Protein AF-A0A3S3R326-F1 (afdb_monomer_lite)

InterPro domains:
  IPR007446 Type IV pilus inner membrane component PilP [PF04351] (41-145)

Secondary structure (DSSP, 8-state):
-HHHHHHHHHHHHHHHHHTSS--------------------------------TTPPPTTS-SS-TTSS--TT--S----TTSPPP-GGGGS-GGG-EEEEEEEETTEEEEEEE-TTS-EEEE-TT-EETTTEE--EE-SS-EE-

Foldseek 3Di:
DVVVVVVVVVVVVVVVVVPPPDDDDDPPPPPPPPDDPPDPDPPPVPPPDDDDPPPDDDPPPDPDDPPPDDDPPPPDQPCDPPRDHQDDQQCAAPVQKAWDAWDDDPPAIKTWIAGPVRDIDIDGAQDDHHNDDGFPDGDRPDTDD

pLDDT: mean 75.82, std 19.53, range [39.62, 98.06]

Radius of gyration: 33.08 Å; chains: 1; bounding box: 53×72×77 Å

Sequence (145 aa):
MKLIVKKHLAALLMLLVAAGLQNGVICAAEGDIVSEDAQAGEVREVDKFQYKIEGRSDPFLPFLSKDSGRDETDDTPIEEETGVPLTGMQLFEPGQLRLVALLKIGNRNVAMVEDVTGKGYRLDENMLIGRHGIINRITGEQVEV

Structure (mmCIF, N/CA/C/O backbone):
data_AF-A0A3S3R326-F1
#
_entry.id   AF-A0A3S3R326-F1
#
loop_
_atom_site.group_PDB
_atom_site.id
_atom_site.type_symbol
_atom_site.label_atom_id
_atom_site.label_alt_id
_atom_site.label_comp_id
_atom_site.label_asym_id
_atom_site.label_entity_id
_atom_site.label_seq_id
_atom_site.pdbx_PDB_ins_code
_atom_site.Cartn_x
_atom_s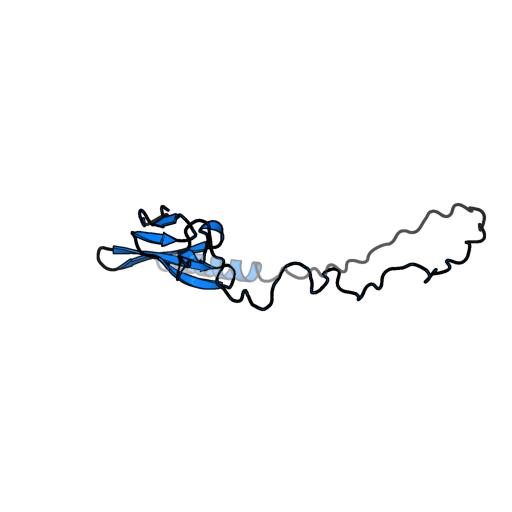ite.Cartn_y
_atom_site.Cartn_z
_atom_site.occupancy
_atom_site.B_iso_or_equiv
_atom_site.auth_seq_id
_atom_site.auth_comp_id
_atom_site.auth_asym_id
_atom_site.auth_atom_id
_atom_site.pdbx_PDB_model_num
ATOM 1 N N . MET A 1 1 ? -15.718 -22.964 49.744 1.00 56.66 1 MET A N 1
ATOM 2 C CA . MET A 1 1 ? -14.991 -22.729 48.468 1.00 56.66 1 MET A CA 1
ATOM 3 C C . MET A 1 1 ? -13.478 -22.981 48.516 1.00 56.66 1 MET A C 1
ATOM 5 O O . MET A 1 1 ? -12.944 -23.421 47.510 1.00 56.66 1 MET A O 1
ATOM 9 N N . LYS A 1 2 ? -12.763 -22.782 49.639 1.00 55.59 2 LYS A N 1
ATOM 10 C CA . LYS A 1 2 ? -11.284 -22.909 49.687 1.00 55.59 2 LYS A CA 1
ATOM 11 C C . LYS A 1 2 ? -10.715 -24.331 49.481 1.00 55.59 2 LYS A C 1
ATOM 13 O O . LYS A 1 2 ? -9.565 -24.453 49.077 1.00 55.59 2 LYS A O 1
ATOM 18 N N . LEU A 1 3 ? -11.484 -25.398 49.736 1.00 58.47 3 LEU A N 1
ATOM 19 C CA . LEU A 1 3 ? -11.009 -26.783 49.550 1.00 58.47 3 LEU A CA 1
ATOM 20 C C . LEU A 1 3 ? -11.031 -27.254 48.087 1.00 58.47 3 LEU A C 1
ATOM 22 O O . LEU A 1 3 ? -10.177 -28.039 47.692 1.00 58.47 3 LEU A O 1
ATOM 26 N N . ILE A 1 4 ? -11.985 -26.775 47.289 1.00 61.97 4 ILE A N 1
ATOM 27 C CA . ILE A 1 4 ? -12.157 -27.186 45.886 1.00 61.97 4 ILE A CA 1
ATOM 28 C C . ILE A 1 4 ? -11.011 -26.623 45.037 1.00 61.97 4 ILE A C 1
ATOM 30 O O . ILE A 1 4 ? -10.362 -27.358 44.302 1.00 61.97 4 ILE A O 1
ATOM 34 N N . VAL A 1 5 ? -10.660 -25.351 45.255 1.00 65.88 5 VAL A N 1
ATOM 35 C CA . VAL A 1 5 ? -9.544 -24.686 44.561 1.00 65.88 5 VAL A CA 1
ATOM 36 C C . VAL A 1 5 ? -8.204 -25.369 44.855 1.00 65.88 5 VAL A C 1
ATOM 38 O O . VAL A 1 5 ? -7.403 -25.552 43.949 1.00 65.88 5 VAL A O 1
ATOM 41 N N . LYS A 1 6 ? -7.971 -25.825 46.095 1.00 64.44 6 LYS A N 1
ATOM 42 C CA . LYS A 1 6 ? -6.731 -26.531 46.467 1.00 64.44 6 LYS A CA 1
ATOM 43 C C . LYS A 1 6 ? -6.616 -27.917 45.828 1.00 64.44 6 LYS A C 1
ATOM 45 O O . LYS A 1 6 ? -5.519 -28.305 45.444 1.00 64.44 6 LYS A O 1
ATOM 50 N N . LYS A 1 7 ? -7.733 -28.641 45.682 1.00 66.12 7 LYS A N 1
ATOM 51 C CA . LYS A 1 7 ? -7.760 -29.946 45.000 1.00 66.12 7 LYS A CA 1
ATOM 52 C C . LYS A 1 7 ? -7.482 -29.804 43.503 1.00 66.12 7 LYS A C 1
ATOM 54 O O . LYS A 1 7 ? -6.692 -30.572 42.967 1.00 66.12 7 LYS A O 1
ATOM 59 N N . HIS A 1 8 ? -8.058 -28.792 42.855 1.00 69.50 8 HIS A N 1
ATOM 60 C CA . HIS A 1 8 ? -7.787 -28.523 41.440 1.00 69.50 8 HIS A CA 1
ATOM 61 C C . HIS A 1 8 ? -6.375 -27.970 41.204 1.00 69.50 8 HIS A C 1
ATOM 63 O O . HIS A 1 8 ? -5.739 -28.355 40.230 1.00 69.50 8 HIS A O 1
ATOM 69 N N . LEU A 1 9 ? -5.843 -27.153 42.120 1.00 71.81 9 LEU A N 1
ATOM 70 C CA . LEU A 1 9 ? -4.466 -26.655 42.046 1.00 71.81 9 LEU A CA 1
ATOM 71 C C . LEU A 1 9 ? -3.434 -27.781 42.221 1.00 71.81 9 LEU A C 1
ATOM 73 O O . LEU A 1 9 ? -2.454 -27.831 41.485 1.00 71.81 9 LEU A O 1
ATOM 77 N N . ALA A 1 10 ? -3.672 -28.713 43.151 1.00 71.31 10 ALA A N 1
ATOM 78 C CA . ALA A 1 10 ? -2.815 -29.884 43.329 1.00 71.31 10 ALA A CA 1
ATOM 79 C C . ALA A 1 10 ? -2.877 -30.833 42.118 1.00 71.31 10 ALA A C 1
ATOM 81 O O . ALA A 1 10 ? -1.843 -31.337 41.689 1.00 71.31 10 ALA A O 1
ATOM 82 N N . ALA A 1 11 ? -4.061 -31.028 41.525 1.00 70.44 11 ALA A N 1
ATOM 83 C CA . ALA A 1 11 ? -4.221 -31.832 40.313 1.00 70.44 11 ALA A CA 1
ATOM 84 C C . ALA A 1 11 ? -3.525 -31.200 39.091 1.00 70.44 11 ALA A C 1
ATOM 86 O O . ALA A 1 11 ? -2.895 -31.910 38.311 1.00 70.44 11 ALA A O 1
ATOM 87 N N . LEU A 1 12 ? -3.573 -29.869 38.955 1.00 67.06 12 LEU A N 1
ATOM 88 C CA . LEU A 1 12 ? -2.893 -29.138 37.881 1.00 67.06 12 LEU A CA 1
ATOM 89 C C . LEU A 1 12 ? -1.362 -29.210 38.017 1.00 67.06 12 LEU A C 1
ATOM 91 O O . LEU A 1 12 ? -0.664 -29.391 37.022 1.00 67.06 12 LEU A O 1
ATOM 95 N N . LEU A 1 13 ? -0.840 -29.129 39.247 1.00 65.56 13 LEU A N 1
ATOM 96 C CA . LEU A 1 13 ? 0.595 -29.262 39.517 1.00 65.56 13 LEU A CA 1
ATOM 97 C C . LEU A 1 13 ? 1.105 -30.686 39.222 1.00 65.56 13 LEU A C 1
ATOM 99 O O . LEU A 1 13 ? 2.212 -30.852 38.718 1.00 65.56 13 LEU A O 1
ATOM 103 N N . MET A 1 14 ? 0.288 -31.712 39.483 1.00 58.75 14 MET A N 1
ATOM 104 C CA . MET A 1 14 ? 0.629 -33.111 39.196 1.00 58.75 14 MET A CA 1
ATOM 105 C C . MET A 1 14 ? 0.624 -33.418 37.687 1.00 58.75 14 MET A C 1
ATOM 107 O O . MET A 1 14 ? 1.456 -34.189 37.214 1.00 58.75 14 MET A O 1
ATOM 111 N N . LEU A 1 15 ? -0.261 -32.769 36.920 1.00 53.44 15 LEU A N 1
ATOM 112 C CA . LEU A 1 15 ? -0.336 -32.904 35.460 1.00 53.44 15 LEU A CA 1
ATOM 113 C C . LEU A 1 15 ? 0.883 -32.282 34.750 1.00 53.44 15 LEU A C 1
ATOM 115 O O . LEU A 1 15 ? 1.350 -32.807 33.743 1.00 53.44 15 LEU A O 1
ATOM 119 N N . LEU A 1 16 ? 1.436 -31.199 35.303 1.00 54.88 16 LEU A N 1
ATOM 120 C CA . LEU A 1 16 ? 2.597 -30.498 34.741 1.00 54.88 16 LEU A CA 1
ATOM 121 C C . LEU A 1 16 ? 3.918 -31.262 34.949 1.00 54.88 16 LEU A C 1
ATOM 123 O O . LEU A 1 16 ? 4.796 -31.206 34.094 1.00 54.88 16 LEU A O 1
ATOM 127 N N . VAL A 1 17 ? 4.038 -32.038 36.033 1.00 57.88 17 VAL A N 1
ATOM 128 C CA . VAL A 1 17 ? 5.197 -32.922 36.271 1.00 57.88 17 VAL A CA 1
ATOM 129 C C . VAL A 1 17 ? 5.163 -34.158 35.360 1.00 57.88 17 VAL A C 1
ATOM 131 O O . VAL A 1 17 ? 6.214 -34.630 34.935 1.00 57.88 17 VAL A O 1
ATOM 134 N N . ALA A 1 18 ? 3.975 -34.646 34.987 1.00 55.06 18 ALA A N 1
ATOM 135 C CA . ALA A 1 18 ? 3.834 -35.775 34.063 1.00 55.06 18 ALA A CA 1
ATOM 136 C C . ALA A 1 18 ? 4.137 -35.407 32.594 1.00 55.06 18 ALA A C 1
ATOM 138 O O . ALA A 1 18 ? 4.539 -36.270 31.818 1.00 55.06 18 ALA A O 1
ATOM 139 N N . ALA A 1 19 ? 3.990 -34.133 32.214 1.00 52.97 19 ALA A N 1
ATOM 140 C CA . ALA A 1 19 ? 4.248 -33.656 30.851 1.00 52.97 19 ALA A CA 1
ATOM 141 C C . ALA A 1 19 ? 5.725 -33.288 30.580 1.00 52.97 19 ALA A C 1
ATOM 143 O O . ALA A 1 19 ? 6.091 -33.023 29.438 1.00 52.97 19 ALA A O 1
ATOM 144 N N . GLY A 1 20 ? 6.582 -33.265 31.607 1.00 50.00 20 GLY A N 1
ATOM 145 C CA . GLY A 1 20 ? 7.971 -32.794 31.509 1.00 50.00 20 GLY A CA 1
ATOM 146 C C . GLY A 1 20 ? 9.018 -33.832 31.088 1.00 50.00 20 GLY A C 1
ATOM 147 O O . GLY A 1 20 ? 10.207 -33.544 31.184 1.00 50.00 20 GLY A O 1
ATOM 148 N N . LEU A 1 21 ? 8.625 -35.039 30.668 1.00 56.19 21 LEU A N 1
ATOM 149 C CA . LEU A 1 21 ? 9.560 -36.160 30.487 1.00 56.19 21 LEU A CA 1
ATOM 150 C C . LEU A 1 21 ? 9.325 -36.981 29.216 1.00 56.19 21 LEU A C 1
ATOM 152 O O . LEU A 1 21 ? 9.438 -38.198 29.247 1.00 56.19 21 LEU A O 1
ATOM 156 N N . GLN A 1 22 ? 9.044 -36.343 28.081 1.00 57.34 22 GLN A N 1
ATOM 157 C CA . GLN A 1 22 ? 9.155 -37.005 26.776 1.00 57.34 22 GLN A CA 1
ATOM 158 C C . GLN A 1 22 ? 9.602 -36.003 25.716 1.00 57.34 22 GLN A C 1
ATOM 160 O O . GLN A 1 22 ? 8.774 -35.350 25.103 1.00 57.34 22 GLN A O 1
ATOM 165 N N . ASN A 1 23 ? 10.916 -35.867 25.533 1.00 55.91 23 ASN A N 1
ATOM 166 C CA . ASN A 1 23 ? 11.536 -35.485 24.261 1.00 55.91 23 ASN A CA 1
ATOM 167 C C . ASN A 1 23 ? 13.004 -35.912 24.300 1.00 55.91 23 ASN A C 1
ATOM 169 O O . ASN A 1 23 ? 13.921 -35.127 24.518 1.00 55.91 23 ASN A O 1
ATOM 173 N N . GLY A 1 24 ? 13.187 -37.216 24.138 1.00 53.72 24 GLY A N 1
ATOM 174 C CA . GLY A 1 24 ? 14.473 -37.856 23.940 1.00 53.72 24 GLY A CA 1
ATOM 175 C C . GLY A 1 24 ? 14.284 -39.006 22.968 1.00 53.72 24 GLY A C 1
ATOM 176 O O . GLY A 1 24 ? 14.227 -40.155 23.386 1.00 53.72 24 GLY A O 1
ATOM 177 N N . VAL A 1 25 ? 14.149 -38.686 21.681 1.00 45.59 25 VAL A N 1
ATOM 178 C CA . VAL A 1 25 ? 14.428 -39.634 20.600 1.00 45.59 25 VAL A CA 1
ATOM 179 C C . VAL A 1 25 ? 15.364 -38.932 19.632 1.00 45.59 25 VAL A C 1
ATOM 181 O O . VAL A 1 25 ? 14.987 -38.049 18.866 1.00 45.59 25 VAL A O 1
ATOM 184 N N . ILE A 1 26 ? 16.625 -39.321 19.757 1.00 49.72 26 ILE A N 1
ATOM 185 C CA . ILE A 1 26 ? 17.682 -39.125 18.781 1.00 49.72 26 ILE A CA 1
ATOM 186 C C . ILE A 1 26 ? 17.330 -40.048 17.609 1.00 49.72 26 ILE A C 1
ATOM 188 O O . ILE A 1 26 ? 17.455 -41.262 17.732 1.00 49.72 26 ILE A O 1
ATOM 192 N N . CYS A 1 27 ? 16.857 -39.496 16.493 1.00 49.78 27 CYS A N 1
ATOM 193 C CA . CYS A 1 27 ? 16.826 -40.228 15.230 1.00 49.78 27 CYS A CA 1
ATOM 194 C C . CYS A 1 27 ? 18.162 -39.997 14.526 1.00 49.78 27 CYS A C 1
ATOM 196 O O . CYS A 1 27 ? 18.332 -39.032 13.782 1.00 49.78 27 CYS A O 1
ATOM 198 N N . ALA A 1 28 ? 19.122 -40.878 14.803 1.00 43.53 28 ALA A N 1
ATOM 199 C CA . ALA A 1 28 ? 20.231 -41.112 13.897 1.00 43.53 28 ALA A CA 1
ATOM 200 C C . ALA A 1 28 ? 19.643 -41.756 12.634 1.00 43.53 28 ALA A C 1
ATOM 202 O O . ALA A 1 28 ? 19.162 -42.885 12.667 1.00 43.53 28 ALA A O 1
ATOM 203 N N . ALA A 1 29 ? 19.599 -41.000 11.540 1.00 43.50 29 ALA A N 1
ATOM 204 C CA . ALA A 1 29 ? 19.311 -41.545 10.225 1.00 43.50 29 ALA A CA 1
ATOM 205 C C . ALA A 1 29 ? 20.589 -42.226 9.715 1.00 43.50 29 ALA A C 1
ATOM 207 O O . ALA A 1 29 ? 21.393 -41.612 9.016 1.00 43.50 29 ALA A O 1
ATOM 208 N N . GLU A 1 30 ? 20.808 -43.477 10.119 1.00 43.19 30 GLU A N 1
ATOM 209 C CA . GLU A 1 30 ? 21.703 -44.379 9.397 1.00 43.19 30 GLU A CA 1
ATOM 210 C C . GLU A 1 30 ? 21.027 -44.708 8.064 1.00 43.19 30 GLU A C 1
ATOM 212 O O . GLU A 1 30 ? 20.026 -45.418 7.992 1.00 43.19 30 GLU A O 1
ATOM 217 N N . GLY A 1 31 ? 21.523 -44.077 7.001 1.00 40.75 31 GLY A N 1
ATOM 218 C CA . GLY A 1 31 ? 21.164 -44.429 5.639 1.00 40.75 31 GLY A CA 1
ATOM 219 C C . GLY A 1 31 ? 21.794 -45.770 5.296 1.00 40.75 31 GLY A C 1
ATOM 220 O O . GLY A 1 31 ? 22.947 -45.812 4.872 1.00 40.75 31 GLY A O 1
ATOM 221 N N . ASP A 1 32 ? 21.029 -46.845 5.466 1.00 39.62 32 ASP A N 1
ATOM 222 C CA . ASP A 1 32 ? 21.314 -48.147 4.872 1.00 39.62 32 ASP A CA 1
ATOM 223 C C . ASP A 1 32 ? 21.220 -48.023 3.345 1.00 39.62 32 ASP A C 1
ATOM 225 O O . ASP A 1 32 ? 20.159 -48.142 2.730 1.00 39.62 32 ASP A O 1
ATOM 229 N N . ILE A 1 33 ? 22.361 -47.754 2.715 1.00 40.50 33 ILE A N 1
ATOM 230 C CA . ILE A 1 33 ? 22.553 -47.956 1.280 1.00 40.50 33 ILE A CA 1
ATOM 231 C C . ILE A 1 33 ? 22.731 -49.459 1.063 1.00 40.50 33 ILE A C 1
ATOM 233 O O . ILE A 1 33 ? 23.844 -49.985 1.070 1.00 40.50 33 ILE A O 1
ATOM 237 N N . VAL A 1 34 ? 21.612 -50.160 0.884 1.00 40.75 34 VAL A N 1
ATOM 238 C CA . VAL A 1 34 ? 21.608 -51.536 0.382 1.00 40.75 34 VAL A CA 1
ATOM 239 C C . VAL A 1 34 ? 22.122 -51.499 -1.055 1.00 40.75 34 VAL A C 1
ATOM 241 O O . VAL A 1 34 ? 21.426 -51.088 -1.981 1.00 40.75 34 VAL A O 1
ATOM 244 N N . SER A 1 35 ? 23.384 -51.887 -1.213 1.00 49.06 35 SER A N 1
ATOM 245 C CA . SER A 1 35 ? 24.011 -52.181 -2.496 1.00 49.06 35 SER A CA 1
ATOM 246 C C . SER A 1 35 ? 24.002 -53.693 -2.665 1.00 49.06 35 SER A C 1
ATOM 248 O O . SER A 1 35 ? 24.849 -54.370 -2.092 1.00 49.06 35 SER A O 1
ATOM 250 N N . GLU A 1 36 ? 23.053 -54.229 -3.427 1.00 50.81 36 GLU A N 1
ATOM 251 C CA . GLU A 1 36 ? 23.082 -55.640 -3.818 1.00 50.81 36 GLU A CA 1
ATOM 252 C C . GLU A 1 36 ? 22.385 -55.843 -5.167 1.00 50.81 36 GLU A C 1
ATOM 254 O O . GLU A 1 36 ? 21.261 -56.314 -5.259 1.00 50.81 36 GLU A O 1
ATOM 259 N N . ASP A 1 37 ? 23.102 -55.484 -6.232 1.00 40.81 37 ASP A N 1
ATOM 260 C CA . ASP A 1 37 ? 22.957 -56.114 -7.544 1.00 40.81 37 ASP A CA 1
ATOM 261 C C . ASP A 1 37 ? 24.343 -56.615 -7.965 1.00 40.81 37 ASP A C 1
ATOM 263 O O . ASP A 1 37 ? 25.050 -56.035 -8.788 1.00 40.81 37 ASP A O 1
ATOM 267 N N . ALA A 1 38 ? 24.763 -57.715 -7.340 1.00 52.03 38 ALA A N 1
ATOM 268 C CA . ALA A 1 38 ? 25.889 -58.518 -7.792 1.00 52.03 38 ALA A CA 1
ATOM 269 C C . ALA A 1 38 ? 25.425 -59.436 -8.935 1.00 52.03 38 ALA A C 1
ATOM 271 O O . ALA A 1 38 ? 25.307 -60.651 -8.781 1.00 52.03 38 ALA A O 1
ATOM 272 N N . GLN A 1 39 ? 25.164 -58.848 -10.104 1.00 47.84 39 GLN A N 1
ATOM 273 C CA . GLN A 1 39 ? 25.248 -59.583 -11.361 1.00 47.84 39 GLN A CA 1
ATOM 274 C C . GLN A 1 39 ? 26.618 -59.317 -11.970 1.00 47.84 39 GLN A C 1
ATOM 276 O O . GLN A 1 39 ? 27.000 -58.174 -12.217 1.00 47.84 39 GLN A O 1
ATOM 281 N N . ALA A 1 40 ? 27.356 -60.403 -12.193 1.00 53.53 40 ALA A N 1
ATOM 282 C CA . ALA A 1 40 ? 28.588 -60.435 -12.960 1.00 53.53 40 ALA A CA 1
ATOM 283 C C . ALA A 1 40 ? 28.305 -60.005 -14.410 1.00 53.53 40 ALA A C 1
ATOM 285 O O . ALA A 1 40 ? 28.120 -60.830 -15.302 1.00 53.53 40 ALA A O 1
ATOM 286 N N . GLY A 1 41 ? 28.226 -58.696 -14.629 1.00 49.69 41 GLY A N 1
ATOM 287 C CA . GLY A 1 41 ? 28.370 -58.087 -15.938 1.00 49.69 41 GLY A CA 1
ATOM 288 C C . GLY A 1 41 ? 29.850 -58.048 -16.283 1.00 49.69 41 GLY A C 1
ATOM 289 O O . GLY A 1 41 ? 30.675 -57.731 -15.426 1.00 49.69 41 GLY A O 1
ATOM 290 N N . GLU A 1 42 ? 30.188 -58.396 -17.524 1.00 57.19 42 GLU A N 1
ATOM 291 C CA . GLU A 1 42 ? 31.509 -58.144 -18.099 1.00 57.19 42 GLU A CA 1
ATOM 292 C C . GLU A 1 42 ? 32.043 -56.793 -17.618 1.00 57.19 42 GLU A C 1
ATOM 294 O O . GLU A 1 42 ? 31.345 -55.777 -17.716 1.00 57.19 42 GLU A O 1
ATOM 299 N N . VAL A 1 43 ? 33.288 -56.774 -17.131 1.00 53.53 43 VAL A N 1
ATOM 300 C CA . VAL A 1 43 ? 34.051 -55.534 -16.994 1.00 53.53 43 VAL A CA 1
ATOM 301 C C . VAL A 1 43 ? 34.247 -55.014 -18.412 1.00 53.53 43 VAL A C 1
ATOM 303 O O . VAL A 1 43 ? 35.250 -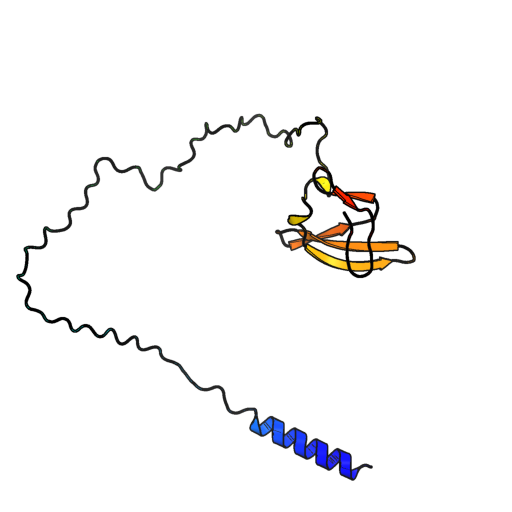55.289 -19.065 1.00 53.53 43 VAL A O 1
ATOM 306 N N . ARG A 1 44 ? 33.239 -54.306 -18.927 1.00 64.56 44 ARG A N 1
ATOM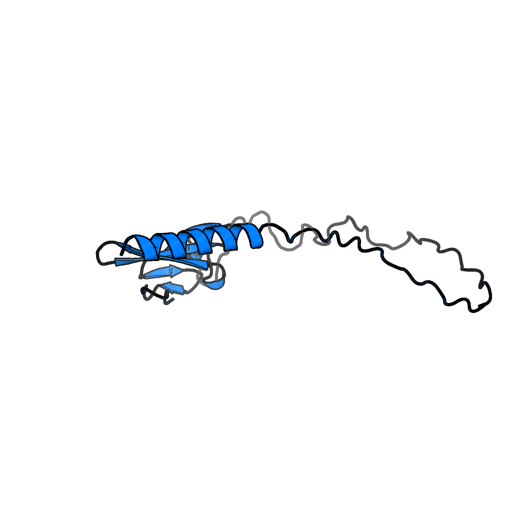 307 C CA . ARG A 1 44 ? 33.413 -53.424 -20.067 1.00 64.56 44 ARG A CA 1
ATOM 308 C C . ARG A 1 44 ? 34.509 -52.480 -19.630 1.00 64.56 44 ARG A C 1
ATOM 310 O O . ARG A 1 44 ? 34.393 -51.871 -18.566 1.00 64.56 44 ARG A O 1
ATOM 317 N N . GLU A 1 45 ? 35.588 -52.441 -20.398 1.00 64.56 45 GLU A N 1
ATOM 318 C CA . GLU A 1 45 ? 36.616 -51.428 -20.246 1.00 64.56 45 GLU A CA 1
ATOM 319 C C . GLU A 1 45 ? 35.877 -50.090 -20.242 1.00 64.56 45 GLU A C 1
ATOM 321 O O . GLU A 1 45 ? 35.311 -49.672 -21.251 1.00 64.56 45 GLU A O 1
ATOM 326 N N . VAL A 1 46 ? 35.711 -49.510 -19.050 1.00 65.75 46 VAL A N 1
ATOM 327 C CA . VAL A 1 46 ? 35.024 -48.235 -18.909 1.00 65.75 46 VAL A CA 1
ATOM 328 C C . VAL A 1 46 ? 35.980 -47.266 -19.561 1.00 65.75 46 VAL A C 1
ATOM 330 O O . VAL A 1 46 ? 37.018 -46.956 -18.968 1.00 65.75 46 VAL A O 1
ATOM 333 N N . ASP A 1 47 ? 35.669 -46.872 -20.798 1.00 75.31 47 ASP A N 1
ATOM 334 C CA . ASP A 1 47 ? 36.378 -45.813 -21.498 1.00 75.31 47 ASP A CA 1
ATOM 335 C C . ASP A 1 47 ? 36.597 -44.703 -20.482 1.00 75.31 47 ASP A C 1
ATOM 337 O O . ASP A 1 47 ? 35.643 -44.132 -19.938 1.00 75.31 47 ASP A O 1
ATOM 341 N N . LYS A 1 48 ? 37.868 -44.494 -20.121 1.00 79.81 48 LYS A N 1
ATOM 342 C CA . LYS A 1 48 ? 38.226 -43.562 -19.058 1.00 79.81 48 LYS A CA 1
ATOM 343 C C . LYS A 1 48 ? 37.607 -42.232 -19.435 1.00 79.81 48 LYS A C 1
ATOM 345 O O . LYS A 1 48 ? 37.945 -41.681 -20.482 1.00 79.81 48 LYS A O 1
ATOM 350 N N . PHE A 1 49 ? 36.693 -41.741 -18.601 1.00 82.62 49 PHE A N 1
ATOM 351 C CA . PHE A 1 49 ? 36.028 -40.473 -18.846 1.00 82.62 49 PHE A CA 1
ATOM 352 C C . PHE A 1 49 ? 37.090 -39.395 -19.091 1.00 82.62 49 PHE A C 1
ATOM 354 O O . PHE A 1 49 ? 37.858 -39.044 -18.194 1.00 82.62 49 PHE A O 1
ATOM 361 N N . GLN A 1 50 ? 37.159 -38.904 -20.328 1.00 86.12 50 GLN A N 1
ATOM 362 C CA . GLN A 1 50 ? 38.044 -37.813 -20.709 1.00 86.12 50 GLN A CA 1
ATOM 363 C C . GLN A 1 50 ? 37.240 -36.526 -20.791 1.00 86.12 50 GLN A C 1
ATOM 365 O O . GLN A 1 50 ? 36.333 -36.367 -21.611 1.00 86.12 50 GLN A O 1
ATOM 370 N N . TYR A 1 51 ? 37.606 -35.577 -19.938 1.00 84.75 51 TYR A N 1
ATOM 371 C CA . TYR A 1 51 ? 37.030 -34.245 -19.953 1.00 84.75 51 TYR A CA 1
ATOM 372 C C . TYR A 1 51 ? 37.548 -33.457 -21.170 1.00 84.75 51 TYR A C 1
ATOM 374 O O . TYR A 1 51 ? 38.711 -33.065 -21.211 1.00 84.75 51 TYR A O 1
ATOM 382 N N . LYS A 1 52 ? 36.686 -33.200 -22.165 1.00 87.69 52 LYS A N 1
ATOM 383 C CA . LYS A 1 52 ? 37.026 -32.397 -23.359 1.00 87.69 52 LYS A CA 1
ATOM 384 C C . LYS A 1 52 ? 36.853 -30.904 -23.087 1.00 87.69 52 LYS A C 1
ATOM 386 O O . LYS A 1 52 ? 35.730 -30.467 -22.867 1.00 87.69 52 LYS A O 1
ATOM 391 N N . ILE A 1 53 ? 37.925 -30.121 -23.064 1.00 85.06 53 ILE A N 1
ATOM 392 C CA . ILE A 1 53 ? 37.854 -28.676 -22.754 1.00 85.06 53 ILE A CA 1
ATOM 393 C C . ILE A 1 53 ? 37.409 -27.855 -23.978 1.00 85.06 53 ILE A C 1
ATOM 395 O O . ILE A 1 53 ? 36.783 -26.808 -23.836 1.00 85.06 53 ILE A O 1
ATOM 399 N N . GLU A 1 54 ? 37.700 -28.347 -25.178 1.00 89.44 54 GLU A N 1
ATOM 400 C CA . GLU A 1 54 ? 37.516 -27.623 -26.436 1.00 89.44 54 GLU A CA 1
ATOM 401 C C . GLU A 1 54 ? 36.044 -27.276 -26.714 1.00 89.44 54 GLU A C 1
ATOM 403 O O . GLU A 1 54 ? 35.157 -28.122 -26.600 1.00 89.44 54 GLU A O 1
ATOM 408 N N . GLY A 1 55 ? 35.789 -26.018 -27.090 1.00 84.31 55 GLY A N 1
ATOM 409 C CA . GLY A 1 55 ? 34.472 -25.538 -27.525 1.00 84.31 55 GLY A CA 1
ATOM 410 C C . GLY A 1 55 ? 33.447 -25.278 -26.416 1.00 84.31 55 GLY A C 1
ATOM 411 O O . GLY A 1 55 ? 32.295 -24.986 -26.733 1.00 84.31 55 GLY A O 1
ATOM 412 N N . ARG A 1 56 ? 33.819 -25.363 -25.130 1.00 85.31 56 ARG A N 1
ATOM 413 C CA . ARG A 1 56 ? 32.913 -24.981 -24.035 1.00 85.31 56 ARG A CA 1
ATOM 414 C C . ARG A 1 56 ? 32.936 -23.478 -23.796 1.00 85.31 56 ARG A C 1
ATOM 4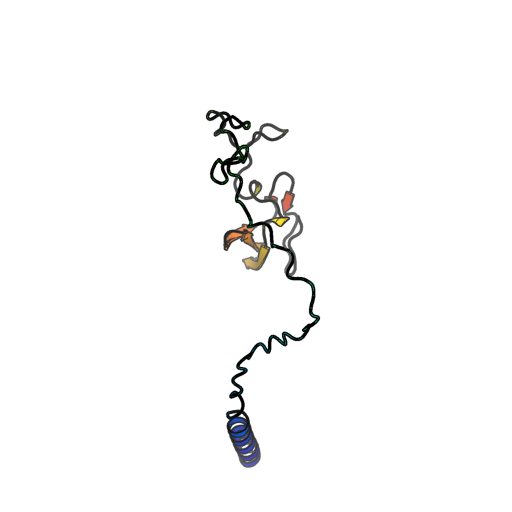16 O O . ARG A 1 56 ? 34.004 -22.883 -23.677 1.00 85.31 56 ARG A O 1
ATOM 423 N N . SER A 1 57 ? 31.752 -22.888 -23.672 1.00 82.88 57 SER A N 1
ATOM 424 C CA . SER A 1 57 ? 31.590 -21.523 -23.178 1.00 82.88 57 SER A CA 1
ATOM 425 C C . SER A 1 57 ? 32.130 -21.413 -21.753 1.00 82.88 57 SER A C 1
ATOM 427 O O . SER A 1 57 ? 31.939 -22.322 -20.942 1.00 82.88 57 SER A O 1
ATOM 429 N N . ASP A 1 58 ? 32.812 -20.310 -21.460 1.00 86.75 58 ASP A N 1
ATOM 430 C CA . ASP A 1 58 ? 33.346 -20.033 -20.129 1.00 86.75 58 ASP A CA 1
ATOM 431 C C . ASP A 1 58 ? 32.186 -19.939 -19.119 1.00 86.75 58 ASP A C 1
ATOM 433 O O . ASP A 1 58 ? 31.295 -19.103 -19.295 1.00 86.75 58 ASP A O 1
ATOM 437 N N . PRO A 1 59 ? 32.164 -20.784 -18.071 1.00 86.88 59 PRO A N 1
ATOM 438 C CA . PRO A 1 59 ? 31.088 -20.785 -17.083 1.00 86.88 59 PRO A CA 1
ATOM 439 C C . PRO A 1 59 ? 31.083 -19.532 -16.196 1.00 86.88 59 PRO A C 1
ATOM 441 O O . PRO A 1 59 ? 30.144 -19.338 -15.426 1.00 86.88 59 PRO A O 1
ATOM 444 N N . PHE A 1 60 ? 32.119 -18.699 -16.284 1.00 87.75 60 PHE A N 1
ATOM 445 C CA . PHE A 1 60 ? 32.248 -17.442 -15.557 1.00 87.75 60 PHE A CA 1
ATOM 446 C C . PHE A 1 60 ? 32.064 -16.216 -16.450 1.00 87.75 60 PHE A C 1
ATOM 448 O O . PHE A 1 60 ? 32.033 -15.097 -15.934 1.00 87.75 60 PHE A O 1
ATOM 455 N N . LEU A 1 61 ? 31.902 -16.398 -17.765 1.00 83.00 61 LEU A N 1
ATOM 456 C CA . LEU A 1 61 ? 31.467 -15.310 -18.629 1.00 83.00 61 LEU A CA 1
ATOM 457 C C . LEU A 1 61 ? 29.983 -15.032 -18.337 1.00 83.00 61 LEU A C 1
ATOM 459 O O . LEU A 1 61 ? 29.147 -15.923 -18.515 1.00 83.00 61 LEU A O 1
ATOM 463 N N . PRO A 1 62 ? 29.627 -13.822 -17.870 1.00 81.81 62 PRO A N 1
ATOM 464 C CA . PRO A 1 62 ? 28.235 -13.475 -17.636 1.00 81.81 62 PRO A CA 1
ATOM 465 C C . PRO A 1 62 ? 27.443 -13.587 -18.941 1.00 81.81 62 PRO A C 1
ATOM 467 O O . PRO A 1 62 ? 27.873 -13.115 -19.991 1.00 81.81 62 PRO A O 1
ATOM 470 N N . PHE A 1 63 ? 26.252 -14.181 -18.860 1.00 76.06 63 PHE A N 1
ATOM 471 C CA . PHE A 1 63 ? 25.358 -14.357 -20.011 1.00 76.06 63 PHE A CA 1
ATOM 472 C C . PHE A 1 63 ? 24.838 -13.032 -20.595 1.00 76.06 63 PHE A C 1
ATOM 474 O O . PHE A 1 63 ? 24.312 -13.013 -21.704 1.00 76.06 63 PHE A O 1
ATOM 481 N N . LEU A 1 64 ? 24.962 -11.932 -19.848 1.00 79.25 64 LEU A N 1
ATOM 482 C CA . LEU A 1 64 ? 24.539 -10.597 -20.253 1.00 79.25 64 LEU A CA 1
ATOM 483 C C . LEU A 1 64 ? 25.753 -9.813 -20.760 1.00 79.25 64 LEU A C 1
ATOM 485 O O . LEU A 1 64 ? 26.674 -9.513 -19.998 1.00 79.25 64 LEU A O 1
ATOM 489 N N . SER A 1 65 ? 25.753 -9.458 -22.042 1.00 71.38 65 SER A N 1
ATOM 490 C CA . SER A 1 65 ? 26.685 -8.468 -22.587 1.00 71.38 65 SER A CA 1
ATOM 491 C C . SER A 1 65 ? 26.286 -7.078 -22.081 1.00 71.38 65 SER A C 1
ATOM 493 O O . SER A 1 65 ? 25.092 -6.788 -21.974 1.00 71.38 65 SER A O 1
ATOM 495 N N . LYS A 1 66 ? 27.260 -6.206 -21.782 1.00 63.28 66 LYS A N 1
ATOM 496 C CA . LYS A 1 66 ? 27.002 -4.809 -21.365 1.00 63.28 66 LYS A CA 1
ATOM 497 C C . LYS A 1 66 ? 26.111 -4.041 -22.352 1.00 63.28 66 LYS A C 1
ATOM 499 O O . LYS A 1 66 ? 25.382 -3.157 -21.934 1.00 63.28 66 LYS A O 1
ATOM 504 N N . ASP A 1 67 ? 26.083 -4.473 -23.610 1.00 59.38 67 ASP A N 1
ATOM 505 C CA . ASP A 1 67 ? 25.288 -3.870 -24.683 1.00 59.38 67 ASP A CA 1
ATOM 506 C C . ASP A 1 67 ? 23.828 -4.364 -24.728 1.00 59.38 67 ASP A C 1
ATOM 508 O O . ASP A 1 67 ? 23.097 -4.089 -25.679 1.00 59.38 67 ASP A O 1
ATOM 512 N N . SER A 1 68 ? 23.366 -5.100 -23.710 1.00 54.03 68 SER A N 1
ATOM 513 C CA . SER A 1 68 ? 21.950 -5.457 -23.553 1.00 54.03 68 SER A CA 1
ATOM 514 C C . SER A 1 68 ? 21.130 -4.267 -23.035 1.00 54.03 68 SER A C 1
ATOM 516 O O . SER A 1 68 ? 20.607 -4.274 -21.926 1.00 54.03 68 SER A O 1
ATOM 518 N N . GLY A 1 69 ? 21.014 -3.232 -23.871 1.00 54.88 69 GLY A N 1
ATOM 519 C CA . GLY A 1 69 ? 19.893 -2.288 -23.858 1.00 54.88 69 GLY A CA 1
ATOM 520 C C . GLY A 1 69 ? 19.698 -1.452 -22.592 1.00 54.88 69 GLY A C 1
ATOM 521 O O . GLY A 1 69 ? 18.561 -1.106 -22.281 1.00 54.88 69 GLY A O 1
ATOM 522 N N . ARG A 1 70 ? 20.765 -1.126 -21.859 1.00 54.78 70 ARG A N 1
ATOM 523 C CA . ARG A 1 70 ? 20.751 0.017 -20.940 1.00 54.78 70 ARG A CA 1
ATOM 524 C C . ARG A 1 70 ? 21.788 1.023 -21.404 1.00 54.78 70 ARG A C 1
ATOM 526 O O . ARG A 1 70 ? 22.977 0.829 -21.169 1.00 54.78 70 ARG A O 1
ATOM 533 N N . ASP A 1 71 ? 21.319 2.070 -22.073 1.00 53.81 71 ASP A N 1
ATOM 534 C CA . ASP A 1 71 ? 22.097 3.290 -22.233 1.00 53.81 71 ASP A CA 1
ATOM 535 C C . ASP A 1 71 ? 22.421 3.833 -20.833 1.00 53.81 71 ASP A C 1
ATOM 537 O O . ASP A 1 71 ? 21.532 4.013 -20.001 1.00 53.81 71 ASP A O 1
ATOM 541 N N . GLU A 1 72 ? 23.701 4.093 -20.551 1.00 55.56 72 GLU A N 1
ATOM 542 C CA . GLU A 1 72 ? 24.159 4.684 -19.279 1.00 55.56 72 GLU A CA 1
ATOM 543 C C . GLU A 1 72 ? 23.637 6.125 -19.073 1.00 55.56 72 GLU A C 1
ATOM 545 O O . GLU A 1 72 ? 23.863 6.731 -18.029 1.00 55.56 72 GLU A O 1
ATOM 550 N N . THR A 1 73 ? 22.931 6.684 -20.060 1.00 48.59 73 THR A N 1
ATOM 551 C CA . THR A 1 73 ? 22.247 7.981 -19.991 1.00 48.59 73 THR A CA 1
ATOM 552 C C . THR A 1 73 ? 20.801 7.905 -19.499 1.00 48.59 73 THR A C 1
ATOM 554 O O . THR A 1 73 ? 20.245 8.950 -19.165 1.00 48.59 73 THR A O 1
ATOM 557 N N . ASP A 1 74 ? 20.223 6.709 -19.368 1.00 47.09 74 ASP A N 1
ATOM 558 C CA . ASP A 1 74 ? 18.846 6.505 -18.899 1.00 47.09 74 ASP A CA 1
ATOM 559 C C . ASP A 1 74 ? 18.800 6.182 -17.393 1.00 47.09 74 ASP A C 1
ATOM 561 O O . ASP A 1 74 ? 18.132 5.254 -16.936 1.00 47.09 74 ASP A O 1
ATOM 565 N N . ASP A 1 75 ? 19.452 7.025 -16.586 1.00 50.28 75 ASP A N 1
ATOM 566 C CA . ASP A 1 75 ? 19.074 7.243 -15.176 1.00 50.28 75 ASP A CA 1
ATOM 567 C C . ASP A 1 75 ? 17.766 8.071 -15.076 1.00 50.28 75 ASP A C 1
ATOM 569 O O . ASP A 1 75 ? 17.448 8.690 -14.057 1.00 50.28 75 ASP A O 1
ATOM 573 N N . THR A 1 76 ? 16.984 8.118 -16.155 1.00 54.47 76 THR A N 1
ATOM 574 C CA . THR A 1 76 ? 15.637 8.672 -16.181 1.00 54.47 76 THR A CA 1
ATOM 575 C C . THR A 1 76 ? 14.676 7.671 -15.536 1.00 54.47 76 THR A C 1
ATOM 577 O O . THR A 1 76 ? 14.633 6.508 -15.952 1.00 54.47 76 THR A O 1
ATOM 580 N N . PRO A 1 77 ? 13.884 8.084 -14.527 1.00 53.94 77 PRO A N 1
ATOM 581 C CA . PRO A 1 77 ? 12.817 7.252 -13.989 1.00 53.94 77 PRO A CA 1
ATOM 582 C C . PRO A 1 77 ? 11.923 6.818 -15.143 1.00 53.94 77 PRO A C 1
ATOM 584 O O . PRO A 1 77 ? 11.478 7.685 -15.886 1.00 53.94 77 PRO A O 1
ATOM 587 N N . ILE A 1 78 ? 11.717 5.503 -15.277 1.00 57.03 78 ILE A N 1
ATOM 588 C CA . ILE A 1 78 ? 10.832 4.823 -16.236 1.00 57.03 78 ILE A CA 1
ATOM 589 C C . ILE A 1 78 ? 9.752 5.794 -16.735 1.00 57.03 78 ILE A C 1
ATOM 591 O O . ILE A 1 78 ? 8.782 6.063 -16.025 1.00 57.03 78 ILE A O 1
ATOM 595 N N . GLU A 1 79 ? 9.957 6.377 -17.917 1.00 50.47 79 GLU A N 1
ATOM 596 C CA . GLU A 1 79 ? 8.945 7.225 -18.534 1.00 50.47 79 GLU A CA 1
ATOM 597 C C . GLU A 1 79 ? 7.839 6.298 -19.039 1.00 50.47 79 GLU A C 1
ATOM 599 O O . GLU A 1 79 ? 7.969 5.617 -20.055 1.00 50.47 79 GLU A O 1
ATOM 604 N N . GLU A 1 80 ? 6.768 6.199 -18.255 1.00 55.53 80 GLU A N 1
ATOM 605 C CA . GLU A 1 80 ? 5.571 5.448 -18.614 1.00 55.53 80 GLU A CA 1
ATOM 606 C C . GLU A 1 80 ? 4.689 6.241 -19.591 1.00 55.53 80 GLU A C 1
ATOM 608 O O . GLU A 1 80 ? 4.793 7.460 -19.688 1.00 55.53 80 GLU A O 1
ATOM 613 N N . GLU A 1 81 ? 3.787 5.528 -20.269 1.00 58.91 81 GLU A N 1
ATOM 614 C CA . GLU A 1 81 ? 2.803 5.870 -21.322 1.00 58.91 81 GLU A CA 1
ATOM 615 C C . GLU A 1 81 ? 2.136 7.274 -21.301 1.00 58.91 81 GLU A C 1
ATOM 617 O O . GLU A 1 81 ? 1.574 7.710 -22.305 1.00 58.91 81 GLU A O 1
ATOM 622 N N . THR A 1 82 ? 2.226 8.018 -20.196 1.00 62.03 82 THR A N 1
ATOM 623 C CA . THR A 1 82 ? 1.677 9.374 -19.996 1.00 62.03 82 THR A CA 1
ATOM 624 C C . THR A 1 82 ? 2.713 10.469 -19.683 1.00 62.03 82 THR A C 1
ATOM 626 O O . THR A 1 82 ? 2.330 11.628 -19.530 1.00 62.03 82 THR A O 1
ATOM 629 N N . GLY A 1 83 ? 4.008 10.148 -19.584 1.00 72.19 83 GLY A N 1
ATOM 630 C CA . GLY A 1 83 ? 5.100 11.111 -19.362 1.00 72.19 83 GLY A CA 1
ATOM 631 C C . GLY A 1 83 ? 5.153 11.746 -17.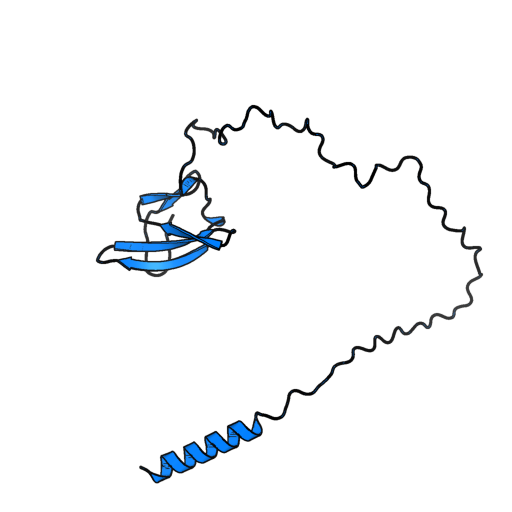964 1.00 72.19 83 GLY A C 1
ATOM 632 O O . GLY A 1 83 ? 5.889 12.707 -17.751 1.00 72.19 83 GLY A O 1
ATOM 633 N N . VAL A 1 84 ? 4.365 11.247 -17.003 1.00 78.88 84 VAL A N 1
ATOM 634 C CA . VAL A 1 84 ? 4.367 11.734 -15.616 1.00 78.88 84 VAL A CA 1
ATOM 635 C C . VAL A 1 84 ? 5.197 10.781 -14.753 1.00 78.88 84 VAL A C 1
ATOM 637 O O . VAL A 1 84 ? 4.877 9.592 -14.714 1.00 78.88 84 VAL A O 1
ATOM 640 N N . PRO A 1 85 ? 6.230 11.263 -14.038 1.00 84.56 85 PRO A N 1
ATOM 641 C CA . PRO A 1 85 ? 7.027 10.408 -13.169 1.00 84.56 85 PRO A CA 1
ATOM 642 C C . PRO A 1 85 ? 6.186 9.897 -11.994 1.00 84.56 85 PRO A C 1
ATOM 644 O O . PRO A 1 85 ? 5.505 10.673 -11.317 1.00 84.56 85 PRO A O 1
ATOM 647 N N . LEU A 1 86 ? 6.262 8.594 -11.722 1.00 88.06 86 LEU A N 1
ATOM 648 C CA . LEU A 1 86 ? 5.630 7.986 -10.551 1.00 88.06 86 LEU A CA 1
ATOM 649 C C . LEU A 1 86 ? 6.334 8.445 -9.266 1.00 88.06 86 LEU A C 1
ATOM 651 O O . LEU A 1 86 ? 7.563 8.487 -9.197 1.00 88.06 86 LEU A O 1
ATOM 655 N N . THR A 1 87 ? 5.564 8.767 -8.221 1.00 90.81 87 THR A N 1
ATOM 656 C CA . THR A 1 87 ? 6.118 9.249 -6.945 1.00 90.81 87 THR A CA 1
ATOM 657 C C . THR A 1 87 ? 5.485 8.575 -5.727 1.00 90.81 87 THR A C 1
ATOM 659 O O . THR A 1 87 ? 4.324 8.166 -5.736 1.00 90.81 87 THR A O 1
ATOM 662 N N . GLY A 1 88 ? 6.251 8.463 -4.636 1.00 92.44 88 GLY A N 1
ATOM 663 C CA . GLY A 1 88 ? 5.744 7.977 -3.350 1.00 92.44 88 GLY A CA 1
ATOM 664 C C . GLY A 1 88 ? 5.151 6.566 -3.429 1.00 92.44 88 GLY A C 1
ATOM 665 O O . GLY A 1 88 ? 5.850 5.622 -3.785 1.00 92.44 88 GLY A O 1
ATOM 666 N N . MET A 1 89 ? 3.866 6.426 -3.081 1.00 95.19 89 MET A N 1
ATOM 667 C CA . MET A 1 89 ? 3.144 5.141 -3.103 1.00 95.19 89 MET A CA 1
ATOM 668 C C . MET A 1 89 ? 2.802 4.649 -4.513 1.00 95.19 89 MET A C 1
ATOM 670 O O . MET A 1 89 ? 2.517 3.468 -4.688 1.00 95.19 89 MET A O 1
ATOM 674 N N . GLN A 1 90 ? 2.909 5.503 -5.532 1.00 93.81 90 GLN A N 1
ATOM 675 C CA . GLN A 1 90 ? 2.719 5.094 -6.926 1.00 93.81 90 GLN A CA 1
ATOM 676 C C . GLN A 1 90 ? 3.845 4.189 -7.440 1.00 93.81 90 GLN A C 1
ATOM 678 O O . GLN A 1 90 ? 3.664 3.468 -8.412 1.00 93.81 90 GLN A O 1
ATOM 683 N N . LEU A 1 91 ? 5.001 4.189 -6.768 1.00 93.81 91 LEU A N 1
ATOM 684 C CA . LEU A 1 91 ? 6.119 3.302 -7.095 1.00 93.81 91 LEU A CA 1
ATOM 685 C C . LEU A 1 91 ? 5.851 1.835 -6.725 1.00 93.81 91 LEU A C 1
ATOM 687 O O . LEU A 1 91 ? 6.610 0.959 -7.133 1.00 93.81 91 LEU A O 1
ATOM 691 N N . PHE A 1 92 ? 4.806 1.567 -5.939 1.00 94.81 92 PHE A N 1
ATOM 692 C CA . PHE A 1 92 ? 4.499 0.243 -5.417 1.00 94.81 92 PHE A CA 1
ATOM 693 C C . PHE A 1 92 ? 3.169 -0.240 -5.969 1.00 94.81 92 PHE A C 1
ATOM 695 O O . PHE A 1 92 ? 2.128 0.370 -5.730 1.00 94.81 92 PHE A O 1
ATOM 702 N N . GLU A 1 93 ? 3.188 -1.370 -6.667 1.00 93.81 93 GLU A N 1
ATOM 703 C CA . GLU A 1 93 ? 1.949 -2.014 -7.090 1.00 93.81 93 GLU A CA 1
ATOM 704 C C . GLU A 1 93 ? 1.234 -2.636 -5.878 1.00 93.81 93 GLU A C 1
ATOM 706 O O . GLU A 1 93 ? 1.905 -3.188 -4.999 1.00 93.81 93 GLU A O 1
ATOM 711 N N . PRO A 1 94 ? -0.113 -2.636 -5.816 1.00 94.00 94 PRO A N 1
ATOM 712 C CA . PRO A 1 94 ? -0.850 -3.194 -4.679 1.00 94.00 94 PRO A CA 1
ATOM 713 C C . PRO A 1 94 ? -0.462 -4.638 -4.333 1.00 94.00 94 PRO A C 1
ATOM 715 O O . PRO A 1 94 ? -0.408 -5.001 -3.164 1.00 94.00 94 PRO A O 1
ATOM 718 N N . GLY A 1 95 ? -0.120 -5.456 -5.336 1.00 93.88 95 GLY A N 1
ATOM 719 C CA . GLY A 1 95 ? 0.327 -6.839 -5.132 1.00 93.88 95 GLY A CA 1
ATOM 720 C C . GLY A 1 95 ? 1.701 -6.988 -4.462 1.00 93.88 95 GLY A C 1
ATOM 721 O O . GLY A 1 95 ? 2.038 -8.079 -4.013 1.00 93.88 95 GLY A O 1
ATOM 722 N N . GLN A 1 96 ? 2.498 -5.918 -4.389 1.00 94.81 96 GLN A N 1
ATOM 723 C CA . GLN A 1 96 ? 3.797 -5.894 -3.707 1.00 94.81 96 GLN A CA 1
ATOM 724 C C . GLN A 1 96 ? 3.689 -5.452 -2.243 1.00 94.81 96 GLN A C 1
ATOM 726 O O . GLN A 1 96 ? 4.680 -5.515 -1.514 1.00 94.81 96 GLN A O 1
ATOM 731 N N . LEU A 1 97 ? 2.510 -4.992 -1.818 1.00 96.44 97 LEU A N 1
ATOM 732 C CA . LEU A 1 97 ? 2.259 -4.501 -0.472 1.00 96.44 97 LEU A CA 1
ATOM 733 C C . LEU A 1 97 ? 1.423 -5.511 0.312 1.00 96.44 97 LEU A C 1
ATOM 735 O O . LEU A 1 97 ? 0.403 -6.017 -0.152 1.00 96.44 97 LEU A O 1
ATOM 739 N N . ARG A 1 98 ? 1.833 -5.775 1.548 1.00 97.19 98 ARG A N 1
ATOM 740 C CA . ARG A 1 98 ? 1.106 -6.614 2.496 1.00 97.19 98 ARG A CA 1
ATOM 741 C C . ARG A 1 98 ? 0.417 -5.741 3.532 1.00 97.19 98 ARG A C 1
ATOM 743 O O . ARG A 1 98 ? 1.067 -4.928 4.180 1.00 97.19 98 ARG A O 1
ATOM 750 N N . LEU A 1 99 ? -0.884 -5.937 3.738 1.00 97.06 99 LEU A N 1
ATOM 751 C CA . LEU A 1 99 ? -1.618 -5.272 4.816 1.00 97.06 99 LEU A CA 1
ATOM 752 C C . LEU A 1 99 ? -1.132 -5.769 6.186 1.00 97.06 99 LEU A C 1
ATOM 754 O O . LEU A 1 99 ? -1.157 -6.969 6.453 1.00 97.06 99 LEU A O 1
ATOM 758 N N . VAL A 1 100 ? -0.705 -4.844 7.049 1.00 97.69 100 VAL A N 1
ATOM 759 C CA . VAL A 1 100 ? -0.165 -5.142 8.386 1.00 97.69 100 VAL A CA 1
ATOM 760 C C . VAL A 1 100 ? -1.107 -4.699 9.495 1.00 97.69 100 VAL A C 1
ATOM 762 O O . VAL A 1 100 ? -1.307 -5.435 10.459 1.00 97.69 100 VAL A O 1
ATOM 765 N N . ALA A 1 101 ? -1.686 -3.502 9.392 1.00 97.38 101 ALA A N 1
ATOM 766 C CA . ALA A 1 101 ? -2.604 -3.008 10.412 1.00 97.38 101 ALA A CA 1
ATOM 767 C C . ALA A 1 101 ? -3.679 -2.087 9.839 1.00 97.38 101 ALA A C 1
ATOM 769 O O . ALA A 1 101 ? -3.455 -1.369 8.867 1.00 97.38 101 ALA A O 1
ATOM 770 N N . LEU A 1 102 ? -4.830 -2.070 10.506 1.00 97.69 102 LEU A N 1
ATOM 771 C CA . LEU A 1 102 ? -5.913 -1.121 10.282 1.00 97.69 102 LEU A CA 1
ATOM 772 C C . LEU A 1 102 ? -6.120 -0.340 11.576 1.00 97.69 102 LEU A C 1
ATOM 774 O O . LEU A 1 102 ? -6.311 -0.909 12.651 1.00 97.69 102 LEU A O 1
ATOM 778 N N . LEU A 1 103 ? -6.015 0.976 11.476 1.00 95.50 103 LEU A N 1
ATOM 779 C CA . LEU A 1 103 ? -5.996 1.899 12.597 1.00 95.50 103 LEU A CA 1
ATOM 780 C C . LEU A 1 103 ? -7.156 2.877 12.457 1.00 95.50 103 LEU A C 1
ATOM 782 O O . LEU A 1 103 ? -7.444 3.376 11.371 1.00 95.50 103 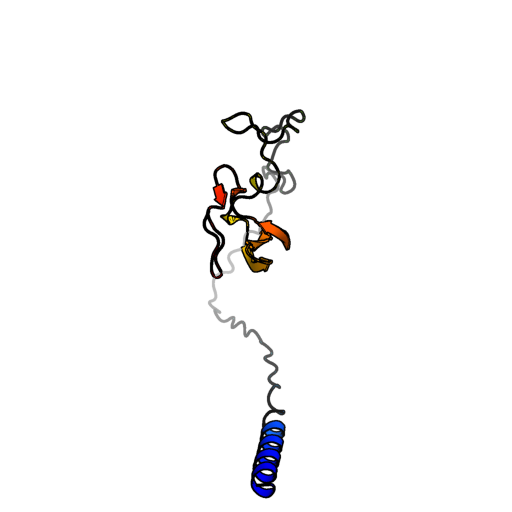LEU A O 1
ATOM 786 N N . LYS A 1 104 ? -7.782 3.216 13.582 1.00 95.12 104 LYS A N 1
ATOM 787 C CA . LYS A 1 104 ? -8.769 4.292 13.652 1.00 95.12 104 LYS A CA 1
ATOM 788 C C . LYS A 1 104 ? -8.190 5.454 14.446 1.00 95.12 104 LYS A C 1
ATOM 790 O O . LYS A 1 104 ? -7.994 5.346 15.654 1.00 95.12 104 LYS A O 1
ATOM 795 N N . ILE A 1 105 ? -7.907 6.562 13.766 1.00 93.50 105 ILE A N 1
ATOM 796 C CA . ILE A 1 105 ? -7.342 7.776 14.363 1.00 93.50 105 ILE A CA 1
ATOM 797 C C . ILE A 1 105 ? -8.424 8.856 14.359 1.00 93.50 105 ILE A C 1
ATOM 799 O O . ILE A 1 105 ? -8.709 9.487 13.338 1.00 93.50 105 ILE A O 1
ATOM 803 N N . GLY A 1 106 ? -9.054 9.056 15.518 1.00 93.19 106 GLY A N 1
ATOM 804 C CA . GLY A 1 106 ? -10.222 9.927 15.643 1.00 93.19 106 GLY A CA 1
ATOM 805 C C . GLY A 1 106 ? -11.379 9.407 14.790 1.00 93.19 106 GLY A C 1
ATOM 806 O O . GLY A 1 106 ? -11.873 8.302 15.014 1.00 93.19 106 GLY A O 1
ATOM 807 N N . ASN A 1 107 ? -11.793 10.196 13.797 1.00 92.62 107 ASN A N 1
ATOM 808 C CA . ASN A 1 107 ? -12.874 9.832 12.878 1.00 92.62 107 ASN A CA 1
ATOM 809 C C . ASN A 1 107 ? -12.384 9.318 11.512 1.00 92.62 107 ASN A C 1
ATOM 811 O O . ASN A 1 107 ? -13.180 9.236 10.582 1.00 92.62 107 ASN A O 1
ATOM 815 N N . ARG A 1 108 ? -11.087 9.012 11.374 1.00 93.69 108 ARG A N 1
ATOM 816 C CA . ARG A 1 108 ? -10.479 8.533 10.124 1.00 93.69 108 ARG A CA 1
ATOM 817 C C . ARG A 1 108 ? -9.949 7.116 10.285 1.00 93.69 108 ARG A C 1
ATOM 819 O O . ARG A 1 108 ? -9.378 6.793 11.329 1.00 93.69 108 ARG A O 1
ATOM 826 N N . ASN A 1 109 ? -10.103 6.313 9.240 1.00 95.88 109 ASN A N 1
ATOM 827 C CA . ASN A 1 109 ? -9.455 5.015 9.131 1.00 95.88 109 ASN A CA 1
ATOM 828 C C . ASN A 1 109 ? -8.146 5.174 8.355 1.00 95.88 109 ASN A C 1
ATOM 830 O O . ASN A 1 109 ? -8.064 5.959 7.414 1.00 95.88 109 ASN A O 1
ATOM 834 N N . VAL A 1 110 ? -7.120 4.454 8.787 1.00 96.81 110 VAL A N 1
ATOM 835 C CA . VAL A 1 110 ? -5.767 4.492 8.235 1.00 96.81 110 VAL A CA 1
ATOM 836 C C . VAL A 1 110 ? -5.270 3.059 8.146 1.00 96.81 110 VAL A C 1
ATOM 838 O O . VAL A 1 110 ? -5.474 2.283 9.078 1.00 96.81 110 VAL A O 1
ATOM 841 N N . ALA A 1 111 ? -4.601 2.706 7.055 1.00 97.94 111 ALA A N 1
ATOM 842 C CA . ALA A 1 111 ? -3.992 1.393 6.902 1.00 97.94 111 ALA A CA 1
ATOM 843 C C . ALA A 1 111 ? -2.468 1.500 6.983 1.00 97.94 111 ALA A C 1
ATOM 845 O O . ALA A 1 111 ? -1.870 2.486 6.555 1.00 97.94 111 ALA A O 1
ATOM 846 N N . MET A 1 112 ? -1.840 0.476 7.546 1.00 97.56 112 MET A N 1
ATOM 847 C CA . MET A 1 112 ? -0.398 0.279 7.523 1.00 97.56 112 MET A CA 1
ATOM 848 C C . MET A 1 112 ? -0.106 -0.927 6.649 1.00 97.56 112 MET A C 1
ATOM 850 O O . MET A 1 112 ? -0.673 -2.002 6.863 1.00 97.56 112 MET A O 1
ATOM 854 N N . VAL A 1 113 ? 0.784 -0.744 5.688 1.00 97.56 113 VAL A N 1
ATOM 855 C CA . VAL A 1 113 ? 1.219 -1.784 4.759 1.00 97.56 113 VAL A CA 1
ATOM 856 C C . VAL A 1 113 ? 2.722 -1.951 4.830 1.00 97.56 113 VAL A C 1
ATOM 858 O O . VAL A 1 113 ? 3.421 -1.057 5.289 1.00 97.56 113 VAL A O 1
ATOM 861 N N . GLU A 1 114 ? 3.221 -3.089 4.387 1.00 98.06 114 GLU A N 1
ATOM 862 C CA . GLU A 1 114 ? 4.641 -3.416 4.346 1.00 98.06 114 GLU A CA 1
ATOM 863 C C . GLU A 1 114 ? 5.007 -3.861 2.936 1.00 98.06 114 GLU A C 1
ATOM 865 O O . GLU A 1 114 ? 4.247 -4.602 2.313 1.00 98.06 114 GLU A O 1
ATOM 870 N N . ASP A 1 115 ? 6.141 -3.399 2.421 1.00 96.94 115 ASP A N 1
ATOM 871 C CA . ASP A 1 115 ? 6.657 -3.857 1.133 1.00 96.94 115 ASP A CA 1
ATOM 872 C C . ASP A 1 115 ? 7.398 -5.203 1.250 1.00 96.94 115 ASP A C 1
ATOM 874 O O . ASP A 1 115 ? 7.568 -5.779 2.326 1.00 96.94 115 ASP A O 1
ATOM 878 N N . VAL A 1 116 ? 7.909 -5.698 0.125 1.00 95.19 116 VAL A N 1
ATOM 879 C CA . VAL A 1 116 ? 8.738 -6.916 0.087 1.00 95.19 116 VAL A CA 1
ATOM 880 C C . VAL A 1 116 ? 10.079 -6.784 0.825 1.00 95.19 116 VAL A C 1
ATOM 882 O O . VAL A 1 116 ? 10.720 -7.796 1.100 1.00 95.19 116 VAL A O 1
ATOM 885 N N . THR A 1 117 ? 10.524 -5.561 1.136 1.00 95.88 117 THR A N 1
ATOM 886 C CA . THR A 1 117 ? 11.771 -5.291 1.873 1.00 95.88 117 THR A CA 1
ATOM 887 C C . THR A 1 117 ? 11.564 -5.233 3.387 1.00 95.88 117 THR A C 1
ATOM 889 O O . THR A 1 117 ? 12.535 -5.139 4.138 1.00 95.88 117 THR A O 1
ATOM 892 N N . GLY A 1 118 ? 10.313 -5.317 3.845 1.00 96.56 118 GLY A N 1
ATOM 893 C CA . GLY A 1 118 ? 9.938 -5.207 5.249 1.00 96.56 118 GLY A CA 1
ATOM 894 C C . GLY A 1 118 ? 9.734 -3.770 5.732 1.00 96.56 118 GLY A C 1
ATOM 895 O O . GLY A 1 118 ? 9.624 -3.525 6.936 1.00 96.56 118 GLY A O 1
ATOM 896 N N . LYS A 1 119 ? 9.706 -2.788 4.825 1.00 96.19 119 LYS A N 1
ATOM 897 C CA . LYS A 1 119 ? 9.466 -1.385 5.163 1.00 96.19 119 LYS A CA 1
ATOM 898 C C . LYS A 1 119 ? 7.976 -1.111 5.259 1.00 96.19 119 LYS A C 1
ATOM 900 O O . LYS A 1 119 ? 7.219 -1.372 4.329 1.00 96.19 119 LYS A O 1
ATOM 905 N N . GLY A 1 120 ? 7.577 -0.543 6.394 1.00 96.88 120 GLY A N 1
ATOM 906 C CA . GLY A 1 120 ? 6.205 -0.133 6.659 1.00 96.88 120 GLY A CA 1
ATOM 907 C C . GLY A 1 120 ? 5.876 1.246 6.085 1.00 96.88 120 GLY A C 1
ATOM 908 O O . GLY A 1 120 ? 6.633 2.200 6.266 1.00 96.88 120 GLY A O 1
ATOM 909 N N . TYR A 1 121 ? 4.704 1.365 5.474 1.00 97.12 121 TYR A N 1
ATOM 910 C CA . TYR A 1 121 ? 4.142 2.590 4.921 1.00 97.12 121 TYR A CA 1
ATOM 911 C C . TYR A 1 121 ? 2.719 2.803 5.431 1.00 97.12 121 TYR A C 1
ATOM 913 O O . TYR A 1 121 ? 2.020 1.862 5.811 1.00 97.12 121 TYR A O 1
ATOM 921 N N . ARG A 1 122 ? 2.287 4.063 5.440 1.00 96.00 122 ARG A N 1
ATOM 922 C CA . ARG A 1 122 ? 0.930 4.460 5.814 1.00 96.00 122 ARG A CA 1
ATOM 923 C C . ARG A 1 122 ? 0.121 4.756 4.558 1.00 96.00 122 ARG A C 1
ATOM 925 O O . ARG A 1 122 ? 0.588 5.496 3.700 1.00 96.00 122 ARG A O 1
ATOM 932 N N . LEU A 1 123 ? -1.105 4.255 4.523 1.00 96.69 123 LEU A N 1
ATOM 933 C CA . LEU A 1 123 ? -2.091 4.521 3.489 1.00 96.69 123 LEU A CA 1
ATOM 934 C C . LEU A 1 123 ? -3.277 5.299 4.064 1.00 96.69 123 LEU A C 1
ATOM 936 O O . LEU A 1 123 ? -3.795 4.967 5.135 1.00 96.69 123 LEU A O 1
ATOM 940 N N . ASP A 1 124 ? -3.709 6.310 3.318 1.00 95.81 124 ASP A N 1
ATOM 941 C CA . ASP A 1 124 ? -4.901 7.109 3.590 1.00 95.81 124 ASP A CA 1
ATOM 942 C C . ASP A 1 124 ? -5.900 6.966 2.429 1.00 95.81 124 ASP A C 1
ATOM 944 O O . ASP A 1 124 ? -5.531 6.606 1.310 1.00 95.81 124 ASP A O 1
ATOM 948 N N . GLU A 1 125 ? -7.173 7.260 2.686 1.00 95.88 125 GLU A N 1
ATOM 949 C CA . GLU A 1 125 ? -8.194 7.306 1.633 1.00 95.88 125 GLU A CA 1
ATOM 950 C C . GLU A 1 125 ? -7.858 8.384 0.586 1.00 95.88 125 GLU A C 1
ATOM 952 O O . GLU A 1 125 ? -7.357 9.461 0.917 1.00 95.88 125 GLU A O 1
ATOM 957 N N . ASN A 1 126 ? -8.177 8.108 -0.678 1.00 96.19 126 ASN A N 1
ATOM 958 C CA . ASN A 1 126 ? -7.864 8.900 -1.875 1.00 96.19 126 ASN A CA 1
ATOM 959 C C . ASN A 1 126 ? -6.365 9.047 -2.191 1.00 96.19 126 ASN A C 1
ATOM 961 O O . ASN A 1 126 ? -5.972 9.934 -2.950 1.00 96.19 126 ASN A O 1
ATOM 965 N N . MET A 1 127 ? -5.511 8.195 -1.624 1.00 95.44 127 MET A N 1
ATOM 966 C CA . MET A 1 127 ? -4.093 8.141 -1.971 1.00 95.44 127 MET A CA 1
ATOM 967 C C . MET A 1 127 ? -3.878 7.338 -3.262 1.00 95.44 127 MET A C 1
ATOM 969 O O . MET A 1 127 ? -4.480 6.280 -3.442 1.00 95.44 127 MET A O 1
ATOM 973 N N . LEU A 1 128 ? -3.003 7.833 -4.143 1.00 95.44 128 LEU A N 1
ATOM 974 C CA . LEU A 1 128 ? -2.587 7.123 -5.356 1.00 95.44 128 LEU A CA 1
ATOM 975 C C . LEU A 1 128 ? -1.612 5.992 -5.005 1.00 95.44 128 LEU A C 1
ATOM 977 O O . LEU A 1 128 ? -0.699 6.187 -4.199 1.00 95.44 128 LEU A O 1
ATOM 981 N N . ILE A 1 129 ? -1.793 4.831 -5.629 1.00 95.38 129 ILE A N 1
ATOM 982 C CA . ILE A 1 129 ? -0.995 3.623 -5.404 1.00 95.38 129 ILE A CA 1
ATOM 983 C C . ILE A 1 129 ? -0.753 2.888 -6.725 1.00 95.38 129 ILE A C 1
ATOM 985 O O . ILE A 1 129 ? -1.656 2.756 -7.550 1.00 95.38 129 ILE A O 1
ATOM 989 N N . GLY A 1 130 ? 0.469 2.403 -6.933 1.00 93.44 130 GLY A N 1
ATOM 990 C CA . GLY A 1 130 ? 0.897 1.857 -8.221 1.00 93.44 130 GLY A CA 1
ATOM 991 C C . GLY A 1 130 ? 0.686 2.839 -9.378 1.00 93.44 130 GLY A C 1
ATOM 992 O O . GLY A 1 130 ? 0.549 4.053 -9.189 1.00 93.44 130 GLY A O 1
ATOM 993 N N . ARG A 1 131 ? 0.601 2.297 -10.593 1.00 90.12 131 ARG A N 1
ATOM 994 C CA . ARG A 1 131 ? 0.346 3.095 -11.802 1.00 90.12 131 ARG A CA 1
ATOM 995 C C . ARG A 1 131 ? -1.060 3.678 -11.888 1.00 90.12 131 ARG A C 1
ATOM 997 O O . ARG A 1 131 ? -1.242 4.806 -12.341 1.00 90.12 131 ARG A O 1
ATOM 1004 N N . HIS A 1 132 ? -2.062 2.896 -11.493 1.00 90.56 132 HIS A N 1
ATOM 1005 C CA . HIS A 1 132 ? -3.471 3.204 -11.771 1.00 90.56 132 HIS A CA 1
ATOM 1006 C C . HIS A 1 132 ? -4.390 3.090 -10.552 1.00 90.56 132 HIS A C 1
ATOM 1008 O O . HIS A 1 132 ? -5.583 3.362 -10.663 1.00 90.56 132 HIS A O 1
ATOM 1014 N N . GLY A 1 133 ? -3.872 2.658 -9.404 1.00 92.69 133 GLY A N 1
ATOM 1015 C CA . GLY A 1 133 ? -4.680 2.422 -8.216 1.00 92.69 133 GLY A CA 1
ATOM 1016 C C . GLY A 1 133 ? -4.959 3.706 -7.441 1.00 92.69 133 GLY A C 1
ATOM 1017 O O . GLY A 1 133 ? -4.117 4.603 -7.342 1.00 92.69 133 GLY A O 1
ATOM 1018 N N . ILE A 1 134 ? -6.144 3.773 -6.838 1.00 96.19 134 ILE A N 1
ATOM 1019 C CA . ILE A 1 134 ? -6.531 4.838 -5.915 1.00 96.19 134 ILE A CA 1
ATOM 1020 C C . ILE A 1 134 ? -7.227 4.186 -4.735 1.00 96.19 134 ILE A C 1
ATOM 1022 O O . ILE A 1 134 ? -8.156 3.415 -4.910 1.00 96.19 134 ILE A O 1
ATOM 1026 N N . ILE A 1 135 ? -6.817 4.509 -3.516 1.00 97.00 135 ILE A N 1
ATOM 1027 C CA . ILE A 1 135 ? -7.454 3.935 -2.331 1.00 97.00 135 ILE A CA 1
ATOM 1028 C C . ILE A 1 135 ? -8.836 4.554 -2.152 1.00 97.00 135 ILE A C 1
ATOM 1030 O O . ILE A 1 135 ? -8.962 5.679 -1.675 1.00 97.00 135 ILE A O 1
ATOM 1034 N N . ASN A 1 136 ? -9.880 3.814 -2.506 1.00 97.00 136 ASN A N 1
ATOM 1035 C CA . ASN A 1 136 ? -11.258 4.279 -2.422 1.00 97.00 136 ASN A CA 1
ATOM 1036 C C . ASN A 1 136 ? -11.728 4.363 -0.969 1.00 97.00 136 ASN A C 1
ATOM 1038 O O . ASN A 1 136 ? -12.367 5.339 -0.572 1.00 97.00 136 ASN A O 1
ATOM 1042 N N . ARG A 1 137 ? -11.424 3.336 -0.164 1.00 96.94 137 ARG A N 1
ATOM 1043 C CA . ARG A 1 137 ? -11.921 3.247 1.212 1.00 96.94 137 ARG A CA 1
ATOM 1044 C C . ARG A 1 137 ? -11.070 2.347 2.094 1.00 96.94 137 ARG A C 1
ATOM 1046 O O . ARG A 1 137 ? -10.591 1.300 1.662 1.00 96.94 137 ARG A O 1
ATOM 1053 N N . ILE A 1 138 ? -10.955 2.715 3.369 1.00 97.38 138 ILE A N 1
ATOM 1054 C CA . ILE A 1 138 ? -10.312 1.882 4.390 1.00 97.38 138 ILE A CA 1
ATOM 1055 C C . ILE A 1 138 ? -11.361 1.479 5.426 1.00 97.38 138 ILE A C 1
ATOM 1057 O O . ILE A 1 138 ? -11.973 2.319 6.090 1.00 97.38 138 ILE A O 1
ATOM 1061 N N . THR A 1 139 ? -11.583 0.175 5.572 1.00 95.94 139 THR A N 1
ATOM 1062 C CA . THR A 1 139 ? -12.516 -0.394 6.556 1.00 95.94 139 THR A CA 1
ATOM 1063 C C . THR A 1 139 ? -11.758 -1.024 7.727 1.00 95.94 139 THR A C 1
ATOM 1065 O O . THR A 1 139 ? -10.538 -0.932 7.805 1.00 95.94 139 THR A O 1
ATOM 1068 N N . GLY A 1 140 ? -12.472 -1.637 8.676 1.00 92.94 140 GLY A N 1
ATOM 1069 C CA . GLY A 1 140 ? -11.849 -2.378 9.780 1.00 92.94 140 GLY A CA 1
ATOM 1070 C C . GLY A 1 140 ? -11.324 -3.763 9.388 1.00 92.94 140 GLY A C 1
ATOM 1071 O O . GLY A 1 140 ? -10.677 -4.407 10.206 1.00 92.94 140 GLY A O 1
ATOM 1072 N N . GLU A 1 141 ? -11.596 -4.208 8.160 1.00 93.00 141 GLU A N 1
ATOM 1073 C CA . GLU A 1 141 ? -11.267 -5.556 7.682 1.00 93.00 141 GLU A CA 1
ATOM 1074 C C . GLU A 1 141 ? -10.371 -5.526 6.442 1.00 93.00 141 GLU A C 1
ATOM 1076 O O . GLU A 1 141 ? -9.472 -6.353 6.310 1.00 93.00 141 GLU A O 1
ATOM 1081 N N . GLN A 1 142 ? -10.584 -4.554 5.551 1.00 94.94 142 GLN A N 1
ATOM 1082 C CA . GLN A 1 142 ? -9.915 -4.488 4.254 1.00 94.94 142 GLN A CA 1
ATOM 1083 C C . GLN A 1 142 ? -9.672 -3.056 3.765 1.00 94.94 142 GLN A C 1
ATOM 1085 O O . GLN A 1 142 ? -10.318 -2.098 4.211 1.00 94.94 142 GLN A O 1
ATOM 1090 N N . VAL A 1 143 ? -8.769 -2.946 2.791 1.00 96.81 143 VAL A N 1
ATOM 1091 C CA . VAL A 1 143 ? -8.515 -1.739 2.000 1.00 96.81 143 VAL A CA 1
ATOM 1092 C C . VAL A 1 143 ? -9.060 -1.961 0.594 1.00 96.81 143 VAL A C 1
ATOM 1094 O O . VAL A 1 143 ? -8.723 -2.954 -0.046 1.00 96.81 143 VAL A O 1
ATOM 1097 N N . GLU A 1 144 ? -9.900 -1.043 0.130 1.00 95.94 144 GLU A N 1
ATOM 1098 C CA . GLU A 1 144 ? -10.491 -1.054 -1.208 1.00 95.94 144 GLU A CA 1
ATOM 1099 C C . GLU A 1 144 ? -9.693 -0.096 -2.101 1.00 95.94 144 GLU A C 1
ATOM 1101 O O . GLU A 1 144 ? -9.603 1.097 -1.799 1.00 95.94 144 GLU A O 1
ATOM 1106 N N . VAL A 1 145 ? -9.102 -0.634 -3.172 1.00 91.31 145 VAL A N 1
ATOM 1107 C CA . VAL A 1 145 ? -8.287 0.066 -4.185 1.00 91.31 145 VAL A CA 1
ATOM 1108 C C . VAL A 1 145 ? -9.008 0.025 -5.526 1.00 91.31 145 VAL A C 1
ATOM 1110 O O . VAL A 1 145 ? -9.647 -1.015 -5.791 1.00 91.31 145 VAL A O 1
#

Organism: NCBI:txid1859130